Protein AF-A0A0G4MC33-F1 (afdb_monomer)

Organism: Verticillium longisporum (NCBI:txid100787)

Foldseek 3Di:
DFLPPDDDCVGDPVNDQWAWAWDADPPDRWIWIWTAHNVCPVPPVPRIDIHTADPDLVSSLVVLCVVCVVPDPVRNVSRNVSSVVSNVVSVVVVVVVVVCVVVVDDPDPDDPPVVVVVVVVVVVVCCVVPVVVVVVVVVVLVCLLVCVCDDDNPPDDPVVSVVSVVVSVVVVPD

Solvent-accessible surface area (backbone atoms only — not comparable to full-atom values): 10319 Å² total; per-residue (Å²): 128,54,55,81,76,58,93,44,81,89,42,31,56,84,82,31,53,72,39,56,28,61,44,70,44,94,92,47,100,47,43,28,43,36,38,32,46,61,88,33,61,88,40,75,94,63,26,64,46,80,42,80,45,57,92,51,65,69,61,28,52,52,50,50,52,68,72,42,68,88,51,60,66,69,50,52,53,38,30,52,53,41,45,54,50,51,53,52,50,51,54,50,51,55,51,50,55,53,49,45,68,70,68,67,71,71,92,72,74,83,76,53,67,72,55,51,56,48,51,53,55,48,49,56,50,49,54,68,70,60,44,56,68,65,52,49,51,52,50,52,53,50,41,60,72,68,46,77,62,56,99,71,54,92,86,58,58,69,72,60,49,54,52,49,52,60,46,37,64,69,72,69,68,123

Structure (mmCIF, N/CA/C/O backbone):
data_AF-A0A0G4MC33-F1
#
_entry.id   AF-A0A0G4MC33-F1
#
loop_
_atom_site.group_PDB
_atom_site.id
_atom_site.type_symbol
_atom_site.label_atom_id
_atom_site.label_alt_id
_atom_site.label_comp_id
_atom_site.label_asym_id
_atom_site.label_entity_id
_atom_site.label_seq_id
_atom_site.pdbx_PDB_ins_code
_atom_site.Cartn_x
_atom_site.Cartn_y
_atom_site.Cartn_z
_atom_site.occupancy
_atom_site.B_iso_or_equiv
_atom_site.auth_seq_id
_atom_site.auth_comp_id
_atom_site.auth_asym_id
_atom_site.auth_atom_id
_atom_site.pdbx_PDB_model_num
ATOM 1 N N . MET A 1 1 ? 1.075 7.344 -14.038 1.00 76.00 1 MET A N 1
ATOM 2 C CA . MET A 1 1 ? 2.019 6.213 -14.212 1.00 76.00 1 MET A CA 1
ATOM 3 C C . MET A 1 1 ? 3.463 6.717 -14.196 1.00 76.00 1 MET A C 1
ATOM 5 O O . MET A 1 1 ? 4.207 6.496 -15.138 1.00 76.00 1 MET A O 1
ATO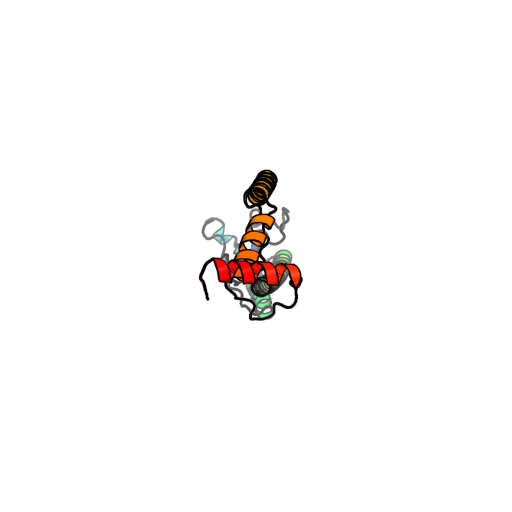M 9 N N . ASN A 1 2 ? 3.856 7.426 -13.137 1.00 89.56 2 ASN A N 1
ATOM 10 C CA . ASN A 1 2 ? 5.220 7.934 -12.989 1.00 89.56 2 ASN A CA 1
ATOM 11 C C . ASN A 1 2 ? 6.002 6.991 -12.059 1.00 89.56 2 ASN A C 1
ATOM 13 O O . ASN A 1 2 ? 5.465 6.563 -11.035 1.00 89.56 2 ASN A O 1
ATOM 17 N N . VAL A 1 3 ? 7.233 6.637 -12.431 1.00 90.62 3 VAL A N 1
ATOM 18 C CA . VAL A 1 3 ? 8.095 5.743 -11.650 1.00 90.62 3 VAL A CA 1
ATOM 19 C C . VAL A 1 3 ? 8.647 6.414 -10.384 1.00 90.62 3 VAL A C 1
ATOM 21 O O . VAL A 1 3 ? 8.687 5.759 -9.342 1.00 90.62 3 VAL A O 1
ATOM 24 N N . THR A 1 4 ? 8.997 7.706 -10.446 1.00 89.31 4 THR A N 1
ATOM 25 C CA . THR A 1 4 ? 9.646 8.459 -9.354 1.00 89.31 4 THR A CA 1
ATOM 26 C C . THR A 1 4 ? 8.678 9.304 -8.529 1.00 89.31 4 THR A C 1
ATOM 28 O O . THR A 1 4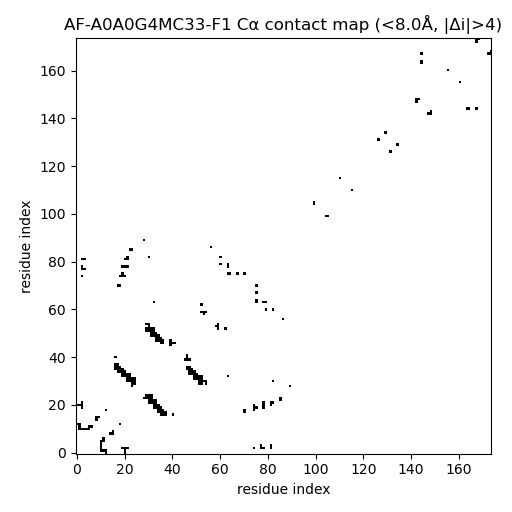 ? 8.905 9.485 -7.340 1.00 89.31 4 THR A O 1
ATOM 31 N N . GLY A 1 5 ? 7.606 9.809 -9.148 1.00 89.88 5 GLY A N 1
ATOM 32 C CA . GLY A 1 5 ? 6.673 10.762 -8.530 1.00 89.88 5 GLY A CA 1
ATOM 33 C C . GLY A 1 5 ? 7.020 12.238 -8.769 1.00 89.88 5 GLY A C 1
ATOM 34 O O . GLY A 1 5 ? 6.194 13.093 -8.479 1.00 89.88 5 GLY A O 1
ATOM 35 N N . PHE A 1 6 ? 8.179 12.540 -9.366 1.00 90.94 6 PHE A N 1
ATOM 36 C CA . PHE A 1 6 ? 8.578 13.906 -9.727 1.00 90.94 6 PHE A CA 1
ATOM 37 C C . PHE A 1 6 ? 8.185 14.259 -11.163 1.00 90.94 6 PHE A C 1
ATOM 39 O O . PHE A 1 6 ? 8.283 13.421 -12.063 1.00 90.94 6 PHE A O 1
ATOM 46 N N . CYS A 1 7 ? 7.794 15.512 -11.405 1.00 91.38 7 CYS A N 1
ATOM 47 C CA . CYS A 1 7 ? 7.577 16.029 -12.754 1.00 91.38 7 CYS A CA 1
ATOM 48 C C . CYS A 1 7 ? 8.885 16.622 -13.296 1.00 91.38 7 CYS A C 1
ATOM 50 O O . CYS A 1 7 ? 9.228 17.763 -13.014 1.00 91.38 7 CYS A O 1
ATOM 52 N N . ASN A 1 8 ? 9.645 15.821 -14.043 1.00 90.50 8 ASN A N 1
ATOM 53 C CA . ASN A 1 8 ? 10.825 16.278 -14.775 1.00 90.50 8 ASN A CA 1
ATOM 54 C C . ASN A 1 8 ? 10.896 15.585 -16.146 1.00 90.50 8 ASN A C 1
ATOM 56 O O . ASN A 1 8 ? 10.182 14.606 -16.393 1.00 90.50 8 ASN A O 1
ATOM 60 N N . ARG A 1 9 ? 11.763 16.078 -17.042 1.00 89.56 9 ARG A N 1
ATOM 61 C CA . ARG A 1 9 ? 11.867 15.578 -18.426 1.00 89.56 9 ARG A CA 1
ATOM 62 C C . ARG A 1 9 ? 12.127 14.071 -18.498 1.00 89.56 9 ARG A C 1
ATOM 64 O O . ARG A 1 9 ? 11.556 13.406 -19.349 1.00 89.56 9 ARG A O 1
ATOM 71 N N . GLN A 1 10 ? 12.929 13.521 -17.587 1.00 88.50 10 GLN A N 1
ATOM 72 C CA . GLN A 1 10 ? 13.279 12.093 -17.558 1.00 88.50 10 GLN A CA 1
ATOM 73 C C . GLN A 1 10 ? 12.177 11.207 -16.948 1.00 88.50 10 GLN A C 1
ATOM 75 O O . GLN A 1 10 ? 12.014 10.051 -17.329 1.00 88.50 10 GLN A O 1
ATOM 80 N N . SER A 1 11 ? 11.412 11.733 -15.990 1.00 90.88 11 SER A N 1
ATOM 81 C CA . SER A 1 11 ? 10.409 10.977 -15.233 1.00 90.88 11 SER A CA 1
ATOM 82 C C . SER A 1 11 ? 9.015 11.067 -15.841 1.00 90.88 11 SER A C 1
ATOM 84 O O . SER A 1 11 ? 8.169 10.243 -15.503 1.00 90.88 11 SER A O 1
ATOM 86 N N . CYS A 1 12 ? 8.736 12.040 -16.712 1.00 91.19 12 CYS A N 1
ATOM 87 C CA . CYS A 1 12 ? 7.401 12.228 -17.269 1.00 91.19 12 CYS A CA 1
ATOM 88 C C . CYS A 1 12 ? 7.048 11.119 -18.288 1.00 91.19 12 CYS A C 1
ATOM 90 O O . CYS A 1 12 ? 7.698 11.019 -19.331 1.00 91.19 12 CYS A O 1
ATOM 92 N N . PRO A 1 13 ? 5.999 10.306 -18.054 1.00 92.31 13 PRO A N 1
ATOM 93 C CA . PRO A 1 13 ? 5.586 9.252 -18.985 1.00 92.31 13 PRO A CA 1
ATOM 94 C C . PRO A 1 13 ? 4.874 9.789 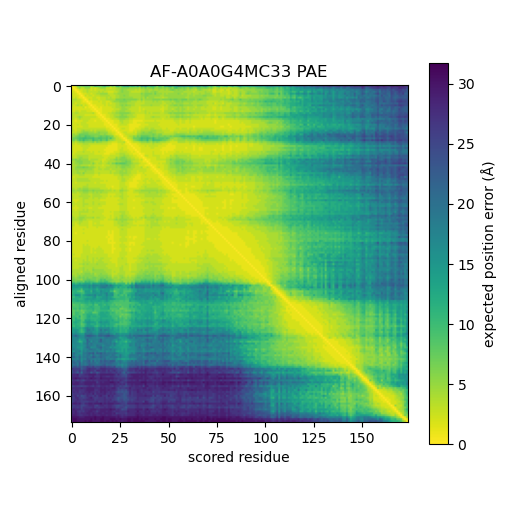-20.236 1.00 92.31 13 PRO A C 1
ATOM 96 O O . PRO A 1 13 ? 4.692 9.045 -21.196 1.00 92.31 13 PRO A O 1
ATOM 99 N N . LEU A 1 14 ? 4.426 11.050 -20.227 1.00 89.81 14 LEU A N 1
ATOM 100 C CA . LEU A 1 14 ? 3.805 11.692 -21.390 1.00 89.81 14 LEU A CA 1
ATOM 101 C C . LEU A 1 14 ? 4.871 12.188 -22.369 1.00 89.81 14 LEU A C 1
ATOM 103 O O . LEU A 1 14 ? 4.769 11.910 -23.557 1.00 89.81 14 LEU A O 1
ATOM 107 N N . ALA A 1 15 ? 5.925 12.824 -21.850 1.00 90.50 15 ALA A N 1
ATOM 108 C CA . ALA A 1 15 ? 7.029 13.345 -22.653 1.00 90.50 15 ALA A CA 1
ATOM 109 C C . ALA A 1 15 ? 7.922 12.242 -23.251 1.00 90.50 15 ALA A C 1
ATOM 111 O O . ALA A 1 15 ? 8.544 12.449 -24.286 1.00 90.50 15 ALA A O 1
ATOM 112 N N . ASN A 1 16 ? 7.995 11.070 -22.610 1.00 91.19 16 ASN A N 1
ATOM 113 C CA . ASN A 1 16 ? 8.838 9.965 -23.064 1.00 91.19 16 ASN A CA 1
ATOM 114 C C . ASN A 1 16 ? 8.010 8.871 -23.743 1.00 91.19 16 ASN A C 1
ATOM 116 O O . ASN A 1 16 ? 7.104 8.291 -23.138 1.00 91.19 16 ASN A O 1
ATOM 120 N N . SER A 1 17 ? 8.346 8.544 -24.991 1.00 90.12 17 SER A N 1
ATOM 121 C CA . SER A 1 17 ? 7.705 7.454 -25.745 1.00 90.12 17 SER A CA 1
ATOM 122 C C . SER A 1 17 ? 8.188 6.068 -25.313 1.00 90.12 17 SER A C 1
ATOM 124 O O . SER A 1 17 ? 7.412 5.121 -25.343 1.00 90.12 17 SER A O 1
ATOM 126 N N . ARG A 1 18 ? 9.440 5.953 -24.852 1.00 92.00 18 ARG A N 1
ATOM 127 C CA . ARG A 1 18 ? 10.001 4.733 -24.249 1.00 92.00 18 ARG A CA 1
ATOM 128 C C . ARG A 1 18 ? 9.997 4.886 -22.738 1.00 92.00 18 ARG A C 1
ATOM 130 O O . ARG A 1 18 ? 10.786 5.650 -22.187 1.00 92.00 18 ARG A O 1
ATOM 137 N N . TYR A 1 19 ? 9.092 4.189 -22.065 1.00 94.75 19 TYR A N 1
ATOM 138 C CA . TYR A 1 19 ? 8.930 4.322 -20.619 1.00 94.75 19 TYR A CA 1
ATOM 139 C C . TYR A 1 19 ? 8.540 2.987 -19.992 1.00 94.75 19 TYR A C 1
ATOM 141 O O . TYR A 1 19 ? 7.995 2.116 -20.667 1.00 94.75 19 TYR A O 1
ATOM 149 N N . ALA A 1 20 ? 8.814 2.819 -18.702 1.00 96.12 20 ALA A N 1
ATOM 150 C CA . ALA A 1 20 ? 8.353 1.664 -17.949 1.00 96.12 20 ALA A CA 1
ATOM 151 C C . ALA A 1 20 ? 8.046 2.040 -16.496 1.00 96.12 20 ALA A C 1
ATOM 153 O O . ALA A 1 20 ? 8.597 2.996 -15.947 1.00 96.12 20 ALA A O 1
ATOM 154 N N . THR A 1 21 ? 7.130 1.309 -15.869 1.00 95.94 21 THR A N 1
ATOM 155 C CA . THR A 1 21 ? 6.812 1.474 -14.450 1.00 95.94 21 THR A CA 1
ATOM 156 C C . THR A 1 21 ? 6.280 0.178 -13.853 1.00 95.94 21 THR A C 1
ATOM 158 O O . THR A 1 21 ? 5.647 -0.618 -14.538 1.00 95.94 21 THR A O 1
ATOM 161 N N . VAL A 1 22 ? 6.494 -0.031 -12.556 1.00 96.38 22 VAL A N 1
ATOM 162 C CA . VAL A 1 22 ? 5.916 -1.163 -11.821 1.00 96.38 22 VAL A CA 1
ATOM 163 C C . VAL A 1 22 ? 4.669 -0.693 -11.079 1.00 96.38 22 VAL A C 1
ATOM 165 O O . VAL A 1 22 ? 4.686 0.336 -10.396 1.00 96.38 22 VAL A O 1
ATOM 168 N N . ARG A 1 23 ? 3.566 -1.430 -11.195 1.00 93.56 23 ARG A N 1
ATOM 169 C CA . ARG A 1 23 ? 2.301 -1.099 -10.531 1.00 93.56 23 ARG A CA 1
ATOM 170 C C . ARG A 1 23 ? 1.687 -2.338 -9.896 1.00 93.56 23 ARG A C 1
ATOM 172 O O . ARG A 1 23 ? 1.675 -3.412 -10.490 1.00 93.56 23 ARG A O 1
ATOM 179 N N . ARG A 1 24 ? 1.122 -2.164 -8.705 1.00 92.44 24 ARG A N 1
ATOM 180 C CA . ARG A 1 24 ? 0.269 -3.172 -8.075 1.00 92.44 24 ARG A CA 1
ATOM 181 C C . ARG A 1 24 ? -1.092 -3.239 -8.772 1.00 92.44 24 ARG A C 1
ATOM 183 O O . ARG A 1 24 ? -1.639 -2.210 -9.174 1.00 92.44 24 ARG A O 1
ATOM 190 N N . HIS A 1 25 ? -1.637 -4.442 -8.913 1.00 91.31 25 HIS A N 1
ATOM 191 C CA . HIS A 1 25 ? -3.014 -4.626 -9.361 1.00 91.31 25 HIS A CA 1
ATOM 192 C C . HIS A 1 25 ? -4.004 -3.978 -8.372 1.00 91.31 25 HIS A C 1
ATOM 194 O O . HIS A 1 25 ? -3.788 -4.087 -7.168 1.00 91.31 25 HIS A O 1
ATOM 200 N N . PRO A 1 26 ? -5.098 -3.343 -8.831 1.00 85.94 26 PRO A N 1
ATOM 201 C CA . PRO A 1 26 ? -6.054 -2.690 -7.931 1.00 85.94 26 PRO A CA 1
ATOM 202 C C . PRO A 1 26 ? -6.678 -3.638 -6.900 1.00 85.94 26 PRO A C 1
ATOM 204 O O . PRO A 1 26 ? -6.818 -3.277 -5.741 1.00 85.94 26 PRO A O 1
ATOM 207 N N . THR A 1 27 ? -7.013 -4.862 -7.315 1.00 84.44 27 THR A N 1
ATOM 208 C CA . THR A 1 27 ? -7.719 -5.838 -6.464 1.00 84.44 27 THR A CA 1
ATOM 209 C C . THR A 1 27 ? -6.856 -7.002 -5.984 1.00 84.44 27 THR A C 1
ATOM 211 O O . THR A 1 27 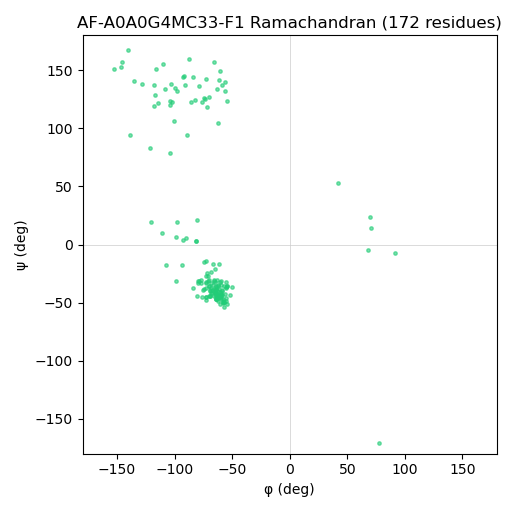? -7.225 -7.690 -5.042 1.00 84.44 27 THR A O 1
ATOM 214 N N . LYS A 1 28 ? -5.709 -7.257 -6.624 1.00 84.50 28 LYS A N 1
ATOM 215 C CA . LYS A 1 28 ? -4.864 -8.431 -6.349 1.00 84.50 28 LYS A CA 1
ATOM 216 C C . LYS A 1 28 ? -3.521 -7.963 -5.803 1.00 84.50 28 LYS A C 1
ATOM 218 O O . LYS A 1 28 ? -3.041 -6.894 -6.169 1.00 84.50 28 LYS A O 1
ATOM 223 N N . ASP A 1 29 ? -2.864 -8.773 -4.981 1.00 83.50 29 ASP A N 1
ATOM 224 C CA . ASP A 1 29 ? -1.533 -8.437 -4.450 1.00 83.50 29 ASP A CA 1
ATOM 225 C C . ASP A 1 29 ? -0.382 -8.722 -5.439 1.00 83.50 29 ASP A C 1
ATOM 227 O O . ASP A 1 29 ? 0.779 -8.886 -5.076 1.00 83.50 29 ASP A O 1
ATOM 231 N N . THR A 1 30 ? -0.710 -8.809 -6.727 1.00 91.38 30 THR A N 1
ATOM 232 C CA . THR A 1 30 ? 0.237 -9.082 -7.808 1.00 91.38 30 THR A CA 1
ATOM 233 C C . THR A 1 30 ? 0.795 -7.785 -8.379 1.00 91.38 30 THR A C 1
ATOM 235 O O . THR A 1 30 ? 0.041 -6.842 -8.653 1.00 91.38 30 THR A O 1
ATOM 238 N N . LEU A 1 31 ? 2.102 -7.765 -8.622 1.00 95.00 31 LEU A N 1
ATOM 239 C CA . LEU A 1 31 ? 2.792 -6.663 -9.279 1.00 95.00 31 LEU A CA 1
ATOM 240 C C . LEU A 1 31 ? 2.863 -6.899 -10.790 1.00 95.00 31 LEU A C 1
ATOM 242 O O . LEU A 1 31 ? 2.993 -8.028 -11.258 1.00 95.00 31 LEU A O 1
ATOM 246 N N . TYR A 1 32 ? 2.775 -5.813 -11.546 1.00 96.19 32 TYR A N 1
ATOM 247 C CA . TYR A 1 32 ? 2.858 -5.812 -12.998 1.00 96.19 32 TYR A CA 1
ATOM 248 C C . TYR A 1 32 ? 3.902 -4.801 -13.456 1.00 96.19 32 TYR A C 1
ATOM 250 O O . TYR A 1 32 ? 3.944 -3.674 -12.952 1.00 96.19 32 TYR A O 1
ATOM 258 N N . LEU A 1 33 ? 4.699 -5.191 -14.444 1.00 96.56 33 LEU A N 1
ATOM 259 C CA . LEU A 1 33 ? 5.535 -4.291 -15.219 1.00 96.56 33 LEU A CA 1
ATOM 260 C C . LEU A 1 33 ? 4.696 -3.723 -16.366 1.00 96.56 33 LEU A C 1
ATOM 262 O O . LEU A 1 33 ? 4.118 -4.462 -17.161 1.00 96.56 33 LEU A O 1
ATOM 266 N N . TYR A 1 34 ? 4.607 -2.402 -16.410 1.00 95.62 34 TYR A N 1
ATOM 267 C CA . TYR A 1 34 ? 3.961 -1.644 -17.469 1.00 95.62 34 TYR A CA 1
ATOM 268 C C . TYR A 1 34 ? 5.042 -1.080 -18.377 1.00 95.62 34 TYR A C 1
ATOM 270 O O . TYR A 1 34 ? 5.899 -0.334 -17.902 1.00 95.62 34 TYR A O 1
ATOM 278 N N . MET A 1 35 ? 4.987 -1.406 -19.663 1.00 94.88 35 MET A N 1
ATOM 279 C CA . MET A 1 35 ? 5.942 -0.939 -20.667 1.00 94.88 35 MET A CA 1
ATOM 280 C C . MET A 1 35 ? 5.225 -0.099 -21.715 1.00 94.88 35 MET A C 1
ATOM 282 O O . MET A 1 35 ? 4.130 -0.439 -22.157 1.00 94.88 35 MET A O 1
ATOM 286 N N . LYS A 1 36 ? 5.847 1.014 -22.088 1.00 93.56 36 LYS A N 1
ATOM 287 C CA . LYS A 1 36 ? 5.405 1.913 -23.148 1.00 93.56 36 LYS A CA 1
ATOM 288 C C . LYS A 1 36 ? 6.442 1.869 -24.264 1.00 93.56 36 LYS A C 1
ATOM 290 O O . LYS A 1 36 ? 7.619 2.154 -24.018 1.00 93.56 36 LYS A O 1
ATOM 295 N N . THR A 1 37 ? 5.993 1.504 -25.459 1.00 92.69 37 THR A N 1
ATOM 296 C CA . THR A 1 37 ? 6.792 1.463 -26.688 1.00 92.69 37 THR A CA 1
ATOM 297 C C . THR A 1 37 ? 6.357 2.571 -27.641 1.00 92.69 37 THR A C 1
ATOM 299 O O . THR A 1 37 ? 5.231 3.069 -27.573 1.00 92.69 37 THR A O 1
ATOM 302 N N . ILE A 1 38 ? 7.265 2.982 -28.529 1.00 91.88 38 ILE A N 1
ATOM 303 C CA . ILE A 1 38 ? 6.991 4.064 -29.483 1.00 91.88 38 ILE A CA 1
ATOM 304 C C . ILE A 1 38 ? 5.993 3.641 -30.565 1.00 91.88 38 ILE A C 1
ATOM 306 O O . ILE A 1 38 ? 5.166 4.439 -30.988 1.00 91.88 38 ILE A O 1
ATOM 310 N N . GLU A 1 39 ? 6.005 2.361 -30.927 1.00 90.38 39 GLU A N 1
ATOM 311 C CA . GLU A 1 39 ? 5.133 1.771 -31.944 1.00 90.38 39 GLU A CA 1
ATOM 312 C C . GLU A 1 39 ? 3.650 1.918 -31.591 1.00 90.38 39 GLU A C 1
ATOM 314 O O . GLU A 1 39 ? 2.824 2.167 -32.462 1.00 90.38 39 GLU A O 1
ATOM 319 N N . ARG A 1 40 ? 3.302 1.850 -30.300 1.00 90.38 40 ARG A N 1
ATOM 320 C CA . ARG A 1 40 ? 1.915 1.945 -29.813 1.00 90.38 40 ARG A CA 1
ATOM 321 C C . ARG A 1 40 ? 1.468 3.371 -29.488 1.00 90.38 40 ARG A C 1
ATOM 323 O O . ARG A 1 40 ? 0.373 3.562 -28.963 1.00 90.38 40 ARG A O 1
ATOM 330 N N . ALA A 1 41 ? 2.288 4.385 -29.774 1.00 89.94 41 ALA A N 1
ATOM 331 C CA . ALA A 1 41 ? 1.982 5.776 -29.428 1.00 89.94 41 ALA A CA 1
ATOM 332 C C . ALA A 1 41 ? 0.697 6.297 -30.097 1.00 89.94 41 ALA A C 1
ATOM 334 O O . ALA A 1 41 ? -0.030 7.084 -29.496 1.00 89.94 41 ALA A O 1
ATOM 335 N N . HIS A 1 42 ? 0.397 5.810 -31.303 1.00 90.12 42 HIS A N 1
ATOM 336 C CA . HIS A 1 42 ? -0.792 6.172 -32.077 1.00 90.12 42 HIS A CA 1
ATOM 337 C C . HIS A 1 42 ? -2.098 5.566 -31.526 1.00 90.12 42 HIS A C 1
ATOM 339 O O . HIS A 1 42 ? -3.181 6.006 -31.899 1.00 90.12 42 HIS A O 1
ATOM 345 N N . THR A 1 43 ? -2.027 4.572 -30.631 1.00 93.50 43 THR A N 1
ATOM 346 C CA . THR A 1 43 ? -3.193 3.896 -30.037 1.00 93.50 43 THR A CA 1
ATOM 347 C C . THR A 1 43 ? -3.187 4.018 -28.507 1.00 93.50 43 THR A C 1
ATOM 349 O O . THR A 1 43 ? -2.795 3.083 -27.801 1.00 93.50 43 THR A O 1
ATOM 352 N N . PRO A 1 44 ? -3.679 5.143 -27.942 1.00 89.44 44 PRO A N 1
ATOM 353 C CA . PRO A 1 44 ? -3.639 5.407 -26.499 1.00 89.44 44 PRO A CA 1
ATOM 354 C C . PRO A 1 44 ? -4.285 4.319 -25.630 1.00 89.44 44 PRO A C 1
ATOM 356 O O . PRO A 1 44 ? -3.818 4.049 -24.523 1.00 89.44 44 PRO A O 1
ATOM 359 N N . SER A 1 45 ? -5.323 3.649 -26.138 1.00 92.62 45 SER A N 1
ATOM 360 C CA . SER A 1 45 ? -6.010 2.548 -25.449 1.00 92.62 45 SER A CA 1
ATOM 361 C C . SER A 1 45 ? -5.125 1.310 -25.250 1.00 92.62 45 SER A C 1
ATOM 363 O O . SER A 1 45 ? -5.264 0.608 -24.248 1.00 92.62 45 SER A O 1
ATOM 365 N N . ARG A 1 46 ? -4.186 1.054 -26.171 1.00 91.31 46 ARG A N 1
ATOM 366 C CA . ARG A 1 46 ? -3.263 -0.099 -26.162 1.00 91.31 46 ARG A CA 1
ATOM 367 C C . ARG A 1 46 ? -1.811 0.299 -25.894 1.00 91.31 46 ARG A C 1
ATOM 369 O O . ARG A 1 46 ? -0.923 -0.547 -25.988 1.00 91.31 46 ARG A O 1
ATOM 376 N N . LEU A 1 47 ? -1.590 1.554 -25.503 1.00 91.19 47 LEU A N 1
ATOM 377 C CA . LEU A 1 47 ? -0.279 2.169 -25.296 1.00 91.19 47 LEU A CA 1
ATOM 378 C C . LEU A 1 47 ? 0.621 1.393 -24.327 1.00 91.19 47 LEU A C 1
ATOM 380 O O . LEU A 1 47 ? 1.837 1.363 -24.495 1.00 91.19 47 LEU A O 1
ATOM 384 N N . TRP A 1 48 ? 0.021 0.791 -23.298 1.00 93.19 48 TRP A N 1
ATOM 385 C CA . TRP A 1 48 ? 0.745 0.097 -22.240 1.00 93.19 48 TRP A CA 1
ATOM 386 C C . TRP A 1 48 ? 0.656 -1.415 -22.390 1.00 93.19 48 TRP A C 1
ATOM 388 O O . TRP A 1 48 ? -0.423 -2.004 -22.282 1.00 93.19 48 TRP A O 1
ATOM 398 N N . GLU A 1 49 ? 1.811 -2.050 -22.530 1.00 93.25 49 GLU A N 1
ATOM 399 C CA . GLU A 1 49 ? 1.961 -3.490 -22.364 1.00 93.25 49 GLU A CA 1
ATOM 400 C C . GLU A 1 49 ? 2.013 -3.826 -20.877 1.00 93.25 49 GLU A C 1
ATOM 402 O O . GLU A 1 49 ? 2.670 -3.132 -20.100 1.00 93.25 49 GLU A O 1
ATOM 407 N N . LYS A 1 50 ? 1.306 -4.880 -20.467 1.00 93.75 50 LYS A N 1
ATOM 408 C CA . LYS A 1 50 ? 1.222 -5.306 -19.067 1.00 93.75 50 LYS A CA 1
ATOM 409 C C . LYS A 1 50 ? 1.803 -6.704 -18.939 1.00 93.75 50 LYS A C 1
ATOM 411 O O . LYS A 1 50 ? 1.265 -7.643 -19.515 1.00 93.75 50 LYS A O 1
ATOM 416 N N . ILE A 1 51 ? 2.855 -6.846 -18.142 1.00 95.50 51 ILE A N 1
ATOM 417 C CA . ILE A 1 51 ? 3.508 -8.127 -17.864 1.00 95.50 51 ILE A CA 1
ATOM 418 C C . ILE A 1 51 ? 3.362 -8.419 -16.377 1.00 95.50 51 ILE A C 1
ATOM 420 O O . ILE A 1 51 ? 3.661 -7.571 -15.536 1.00 95.50 51 ILE A O 1
ATOM 424 N N . LYS A 1 52 ? 2.876 -9.612 -16.036 1.00 95.69 52 LYS A N 1
ATOM 425 C CA . LYS A 1 52 ? 2.769 -10.052 -14.643 1.00 95.69 52 LYS A CA 1
ATOM 426 C C . LYS A 1 52 ? 4.163 -10.383 -14.116 1.00 95.69 52 LYS A C 1
ATOM 428 O O . LYS A 1 52 ? 4.849 -11.212 -14.702 1.00 95.69 52 LYS A O 1
ATOM 433 N N . LEU A 1 53 ? 4.555 -9.769 -13.003 1.00 96.12 53 LEU A N 1
ATOM 434 C CA . LEU A 1 53 ? 5.802 -10.114 -12.328 1.00 96.12 53 LEU A CA 1
ATOM 435 C C . LEU A 1 53 ? 5.587 -11.328 -11.408 1.00 96.12 53 LEU A C 1
ATOM 437 O O . LEU A 1 53 ? 4.509 -11.468 -10.814 1.00 96.12 53 LEU A O 1
ATOM 441 N N . PRO A 1 54 ? 6.588 -12.217 -11.280 1.00 94.81 54 PRO A N 1
ATOM 442 C CA . PRO A 1 54 ? 6.520 -13.335 -10.350 1.00 94.81 54 PRO A CA 1
ATOM 443 C C . PRO A 1 54 ? 6.490 -12.839 -8.897 1.00 94.81 54 PRO A C 1
ATOM 445 O O . PRO A 1 54 ? 6.942 -11.741 -8.582 1.00 94.81 54 PRO A O 1
ATOM 448 N N . SER A 1 55 ? 5.969 -13.670 -7.989 1.00 90.25 55 SER A N 1
ATOM 449 C CA . SER A 1 55 ? 5.917 -13.328 -6.559 1.00 90.25 55 SER A CA 1
ATOM 450 C C . SER A 1 55 ? 7.293 -13.355 -5.886 1.00 90.25 55 SER A C 1
ATOM 452 O O . SER A 1 55 ? 7.472 -12.717 -4.851 1.00 90.25 55 SER A O 1
ATOM 454 N N . ASN A 1 56 ? 8.247 -14.117 -6.431 1.00 95.00 56 ASN A N 1
ATOM 455 C CA . ASN A 1 56 ? 9.613 -14.156 -5.921 1.00 95.00 56 ASN A CA 1
ATOM 456 C C . ASN A 1 56 ? 10.354 -12.889 -6.371 1.00 95.00 56 ASN A C 1
ATOM 458 O O . ASN A 1 56 ? 10.460 -12.624 -7.568 1.00 95.00 56 ASN A O 1
ATOM 462 N N . TYR A 1 57 ? 10.876 -12.137 -5.402 1.00 94.25 57 TYR A N 1
ATOM 463 C CA . TYR A 1 57 ? 11.543 -10.860 -5.627 1.00 94.25 57 TYR A CA 1
ATOM 464 C C . TYR A 1 57 ? 12.770 -10.963 -6.547 1.00 94.25 57 TYR A C 1
ATOM 466 O O . TYR A 1 57 ? 12.900 -10.152 -7.460 1.00 94.25 57 TYR A O 1
ATOM 474 N N . ALA A 1 58 ? 13.626 -11.974 -6.364 1.00 96.88 58 ALA A N 1
ATOM 475 C CA . ALA A 1 58 ? 14.821 -12.156 -7.192 1.00 96.88 58 ALA A CA 1
ATOM 476 C C . ALA A 1 58 ? 14.441 -12.436 -8.654 1.00 96.88 58 ALA A C 1
ATOM 478 O O . ALA A 1 58 ? 14.895 -11.747 -9.564 1.00 96.88 58 ALA A O 1
ATOM 479 N N . LYS A 1 59 ? 13.484 -13.349 -8.865 1.00 97.06 59 LYS A N 1
ATOM 480 C CA . LYS A 1 59 ? 12.951 -13.643 -10.205 1.00 97.06 59 LYS A CA 1
ATOM 481 C C . LYS A 1 59 ? 12.275 -12.424 -10.838 1.00 97.06 59 LYS A C 1
ATOM 483 O O . LYS A 1 59 ? 12.337 -12.244 -12.048 1.00 97.06 59 LYS A O 1
ATOM 488 N N . ALA A 1 60 ? 11.619 -11.580 -10.039 1.00 96.81 60 ALA A N 1
ATOM 489 C CA . ALA A 1 60 ? 10.987 -10.361 -10.537 1.00 96.81 60 ALA A CA 1
ATOM 490 C C . ALA A 1 60 ? 12.018 -9.308 -10.966 1.00 96.81 60 ALA A C 1
ATOM 492 O O . ALA A 1 60 ? 11.784 -8.615 -11.953 1.00 96.81 60 ALA A O 1
ATOM 493 N N . LEU A 1 61 ? 13.151 -9.201 -10.264 1.00 97.00 61 LEU A N 1
ATOM 494 C CA . LEU A 1 61 ? 14.267 -8.351 -10.685 1.00 97.00 61 LEU A CA 1
ATOM 495 C C . LEU A 1 61 ? 14.870 -8.833 -12.007 1.00 97.00 61 LEU A C 1
ATOM 497 O O . LEU A 1 61 ? 15.030 -8.024 -12.918 1.00 97.00 61 LEU A O 1
ATOM 501 N N . GLU A 1 62 ? 15.124 -10.136 -12.133 1.00 97.25 62 GLU A N 1
ATOM 502 C CA . GLU A 1 62 ? 15.629 -10.729 -13.375 1.00 97.25 62 GLU A CA 1
ATOM 503 C C . GLU A 1 62 ? 14.673 -10.508 -14.553 1.00 97.25 62 GLU A C 1
ATOM 505 O O . GLU A 1 62 ? 15.113 -10.180 -15.651 1.00 97.25 62 GLU A O 1
ATOM 510 N N . GLU A 1 63 ? 13.361 -10.657 -14.345 1.00 96.62 63 GLU A N 1
ATOM 511 C CA . GLU A 1 63 ? 12.365 -10.418 -15.397 1.00 96.62 63 GLU A CA 1
ATOM 512 C C . GLU A 1 63 ? 12.358 -8.945 -15.836 1.00 96.62 63 GLU A C 1
ATOM 514 O O . GLU A 1 63 ? 12.248 -8.656 -17.027 1.00 96.62 63 GLU A O 1
ATOM 519 N N . ILE A 1 64 ? 12.523 -8.000 -14.900 1.00 96.31 64 ILE A N 1
ATOM 520 C CA . ILE A 1 64 ? 12.655 -6.573 -15.230 1.00 96.31 64 ILE A CA 1
ATOM 521 C C . ILE A 1 64 ? 13.905 -6.335 -16.081 1.00 96.31 64 ILE A C 1
ATOM 523 O O . ILE A 1 64 ? 13.813 -5.627 -17.081 1.00 96.31 64 ILE A O 1
ATOM 527 N N . ASP A 1 65 ? 15.041 -6.934 -15.724 1.00 96.44 65 ASP A N 1
ATOM 528 C CA . ASP A 1 65 ? 16.287 -6.790 -16.485 1.00 96.44 65 ASP A CA 1
ATOM 529 C C . ASP A 1 65 ? 16.184 -7.378 -17.892 1.00 96.44 65 ASP A C 1
ATOM 531 O O . ASP A 1 65 ? 16.553 -6.722 -18.865 1.00 96.44 65 ASP A O 1
ATOM 535 N N . LYS A 1 66 ? 15.602 -8.574 -18.019 1.00 96.88 66 LYS A N 1
ATOM 536 C CA . LYS A 1 66 ? 15.397 -9.240 -19.313 1.00 96.88 66 LYS A CA 1
ATOM 537 C C . LYS A 1 66 ? 14.501 -8.419 -20.239 1.00 96.88 66 LYS A C 1
ATOM 539 O O . LYS A 1 66 ? 14.806 -8.255 -21.416 1.00 96.88 66 LYS A O 1
ATOM 544 N N . ARG A 1 67 ? 13.390 -7.888 -19.720 1.00 95.38 67 ARG A N 1
ATOM 545 C CA . ARG A 1 67 ? 12.398 -7.150 -20.524 1.00 95.38 67 ARG A CA 1
ATOM 546 C C . ARG A 1 67 ? 12.836 -5.733 -20.864 1.00 95.38 67 ARG A C 1
ATOM 548 O O . ARG A 1 67 ? 12.474 -5.226 -21.921 1.00 95.38 67 ARG A O 1
ATOM 555 N N . LEU A 1 68 ? 13.578 -5.084 -19.969 1.00 95.38 68 LEU A N 1
ATOM 556 C CA . LEU A 1 68 ? 13.997 -3.694 -20.125 1.00 95.38 68 LEU A CA 1
ATOM 557 C C . LEU A 1 68 ? 15.425 -3.547 -20.666 1.00 95.38 68 LEU A C 1
ATOM 559 O O . LEU A 1 68 ? 15.985 -2.463 -20.552 1.00 95.38 68 LEU A O 1
ATOM 563 N N . ILE A 1 69 ? 15.995 -4.576 -21.301 1.00 95.00 69 ILE A N 1
ATOM 564 C CA . ILE A 1 69 ? 17.387 -4.565 -21.785 1.00 95.00 69 ILE A CA 1
ATOM 565 C C . ILE A 1 69 ? 17.710 -3.371 -22.697 1.00 95.00 69 ILE A C 1
ATOM 567 O O . ILE A 1 69 ? 18.787 -2.792 -22.615 1.00 95.00 69 ILE A O 1
ATOM 571 N N . TYR A 1 70 ? 16.748 -2.948 -23.521 1.00 92.75 70 TYR A N 1
ATOM 572 C CA . TYR A 1 70 ? 16.911 -1.809 -24.423 1.00 92.75 70 TYR A CA 1
ATOM 573 C C . TYR A 1 70 ? 16.427 -0.479 -23.823 1.00 92.75 70 TYR A C 1
ATOM 575 O O . TYR A 1 70 ? 16.396 0.526 -24.523 1.00 92.75 70 TYR A O 1
ATOM 583 N N . TRP A 1 71 ? 15.982 -0.413 -22.567 1.00 94.12 71 TRP A N 1
ATOM 584 C CA . TRP A 1 71 ? 15.499 0.838 -21.970 1.00 94.12 71 TRP A CA 1
ATOM 585 C C . TRP A 1 71 ? 16.645 1.642 -21.343 1.00 94.12 71 TRP A C 1
ATOM 587 O O . TRP A 1 71 ? 17.686 1.089 -21.004 1.00 94.12 71 TRP A O 1
ATOM 597 N N . PRO A 1 72 ? 16.468 2.960 -21.135 1.00 93.88 72 PRO A N 1
ATOM 598 C CA . PRO A 1 72 ? 17.466 3.758 -20.435 1.00 93.88 72 PRO A CA 1
ATOM 599 C C . PRO A 1 72 ? 17.724 3.235 -19.014 1.00 93.88 72 PRO A C 1
ATOM 601 O O . PRO A 1 72 ? 16.773 2.992 -18.263 1.00 93.88 72 PRO A O 1
ATOM 604 N N . ASN A 1 73 ? 18.996 3.182 -18.605 1.00 94.56 73 ASN A N 1
ATOM 605 C CA . ASN A 1 73 ? 19.430 2.727 -17.274 1.00 94.56 73 ASN A CA 1
ATOM 606 C C . ASN A 1 73 ? 18.675 3.405 -16.122 1.00 94.56 73 ASN A C 1
ATOM 608 O O . ASN A 1 73 ? 18.329 2.762 -15.132 1.00 94.56 73 ASN A O 1
ATOM 612 N N . PHE A 1 74 ? 18.354 4.695 -16.271 1.00 93.88 74 PHE A N 1
ATOM 613 C CA . PHE A 1 74 ? 17.544 5.437 -15.304 1.00 93.88 74 PHE A CA 1
ATOM 614 C C . PHE A 1 74 ? 16.191 4.760 -15.040 1.00 93.88 74 PHE A C 1
ATOM 616 O O . PHE A 1 74 ? 15.813 4.553 -13.887 1.00 93.88 74 PHE A O 1
ATOM 623 N N . ILE A 1 75 ? 15.469 4.377 -16.097 1.00 94.69 75 ILE A N 1
ATOM 624 C CA . ILE A 1 75 ? 14.154 3.741 -15.981 1.00 94.69 75 ILE A CA 1
ATOM 625 C C . ILE A 1 75 ? 14.284 2.342 -15.384 1.00 94.69 75 ILE A C 1
ATOM 627 O O . ILE A 1 75 ? 13.495 2.004 -14.502 1.00 94.69 75 ILE A O 1
ATOM 631 N N . ILE A 1 76 ? 15.288 1.565 -15.801 1.00 95.81 76 ILE A N 1
ATOM 632 C CA . ILE A 1 76 ? 15.559 0.227 -15.251 1.00 95.81 76 ILE A CA 1
ATOM 633 C C . ILE A 1 76 ? 15.778 0.327 -13.739 1.00 95.81 76 ILE A C 1
ATOM 635 O O . ILE A 1 76 ? 15.059 -0.295 -12.953 1.00 95.81 76 ILE A O 1
ATOM 639 N N . HIS A 1 77 ? 16.707 1.186 -13.315 1.00 96.12 77 HIS A N 1
ATOM 640 C CA . HIS A 1 77 ? 17.042 1.369 -11.908 1.00 96.12 77 HIS A CA 1
ATOM 641 C C . HIS A 1 77 ? 15.839 1.855 -11.090 1.00 96.12 77 HIS A C 1
ATOM 643 O O . HIS A 1 77 ? 15.544 1.310 -10.025 1.00 96.12 77 HIS A O 1
ATOM 649 N N . LYS A 1 78 ? 15.071 2.828 -11.600 1.00 96.12 78 LYS A N 1
ATOM 650 C CA . LYS A 1 78 ? 13.859 3.301 -10.917 1.00 96.12 78 LYS A CA 1
ATOM 651 C C . LYS A 1 78 ? 12.753 2.249 -10.865 1.00 96.12 78 LYS A C 1
ATOM 653 O O . LYS A 1 78 ? 12.051 2.180 -9.856 1.00 96.12 78 LYS A O 1
ATOM 658 N N . CYS A 1 79 ? 12.606 1.403 -11.883 1.00 96.44 79 CYS A N 1
ATOM 659 C CA . CYS A 1 79 ? 11.663 0.285 -11.851 1.00 96.44 79 CYS A CA 1
ATOM 660 C C . CYS A 1 79 ? 12.050 -0.746 -10.788 1.00 96.44 79 CYS A C 1
ATOM 662 O O . CYS A 1 79 ? 11.174 -1.170 -10.034 1.00 96.44 79 CYS A O 1
ATOM 664 N N . LYS A 1 80 ? 13.343 -1.073 -10.656 1.00 96.75 80 LYS A N 1
ATOM 665 C CA . LYS A 1 80 ? 13.854 -1.930 -9.572 1.00 96.75 80 LYS A CA 1
ATOM 666 C C . LYS A 1 80 ? 13.577 -1.326 -8.196 1.00 96.75 80 LYS A C 1
ATOM 668 O O . LYS A 1 80 ? 12.947 -1.973 -7.367 1.00 96.75 80 LYS A O 1
ATOM 673 N N . GLN A 1 81 ? 13.933 -0.056 -7.981 1.00 96.75 81 GLN A N 1
ATOM 674 C CA . GLN A 1 81 ? 13.652 0.649 -6.721 1.00 96.75 81 GLN A CA 1
ATOM 675 C C . GLN A 1 81 ? 12.152 0.647 -6.382 1.00 96.75 81 GLN A C 1
ATOM 677 O O . GLN A 1 81 ? 11.749 0.414 -5.240 1.00 96.75 81 GLN A O 1
ATOM 682 N N . ARG A 1 82 ? 11.302 0.875 -7.387 1.00 95.94 82 ARG A N 1
ATOM 683 C CA . ARG A 1 82 ? 9.847 0.861 -7.227 1.00 95.94 82 ARG A CA 1
ATOM 684 C C . ARG A 1 82 ? 9.308 -0.535 -6.916 1.00 95.94 82 ARG A C 1
ATOM 686 O O . ARG A 1 82 ? 8.412 -0.642 -6.081 1.00 95.94 82 ARG A O 1
ATOM 693 N N . LEU A 1 83 ? 9.850 -1.586 -7.538 1.00 96.06 83 LEU A N 1
ATOM 694 C CA . LEU A 1 83 ? 9.533 -2.979 -7.214 1.00 96.06 83 LEU A CA 1
ATOM 695 C C . LEU A 1 83 ? 9.829 -3.263 -5.737 1.00 96.06 83 LEU A C 1
ATOM 697 O O . LEU A 1 83 ? 8.951 -3.758 -5.028 1.00 96.06 83 LEU A O 1
ATOM 701 N N . THR A 1 84 ? 11.018 -2.893 -5.253 1.00 96.19 84 THR A N 1
ATOM 702 C CA . THR A 1 84 ? 11.403 -3.053 -3.843 1.00 96.19 84 THR A CA 1
ATOM 703 C C . THR A 1 84 ? 10.431 -2.321 -2.922 1.00 96.19 84 THR A C 1
ATOM 705 O O . THR A 1 84 ? 9.893 -2.918 -1.990 1.00 96.19 84 THR A O 1
ATOM 708 N N . ARG A 1 85 ? 10.131 -1.048 -3.214 1.00 95.75 85 ARG A N 1
ATOM 709 C CA . ARG A 1 85 ? 9.223 -0.241 -2.390 1.00 95.75 85 ARG A CA 1
ATOM 710 C C . ARG A 1 85 ? 7.812 -0.822 -2.343 1.00 95.75 85 ARG A C 1
ATOM 712 O O . ARG A 1 85 ? 7.229 -0.895 -1.266 1.00 95.75 85 ARG A O 1
ATOM 719 N N . LEU A 1 86 ? 7.262 -1.248 -3.480 1.00 94.56 86 LEU A N 1
ATOM 720 C CA . LEU A 1 86 ? 5.932 -1.863 -3.530 1.00 94.56 86 LEU A CA 1
ATOM 721 C C . LEU A 1 86 ? 5.897 -3.205 -2.794 1.00 94.56 86 LEU A C 1
ATOM 723 O O . LEU A 1 86 ? 4.935 -3.479 -2.085 1.00 94.56 86 LEU A O 1
ATOM 727 N N . THR A 1 87 ? 6.961 -4.000 -2.896 1.00 93.94 87 THR A N 1
ATOM 728 C CA . THR A 1 87 ? 7.088 -5.265 -2.159 1.00 93.94 87 THR A CA 1
ATOM 729 C C . THR A 1 87 ? 7.105 -5.023 -0.648 1.00 93.94 87 THR A C 1
ATOM 731 O O . THR A 1 87 ? 6.358 -5.662 0.089 1.00 93.94 87 THR A O 1
ATOM 734 N N . GLN A 1 88 ? 7.879 -4.041 -0.178 1.00 95.00 88 GLN A N 1
ATOM 735 C CA . GLN A 1 88 ? 7.897 -3.636 1.234 1.00 95.00 88 GLN A CA 1
ATOM 736 C C . GLN A 1 88 ? 6.528 -3.132 1.710 1.00 95.00 88 GLN A C 1
ATOM 738 O O . GLN A 1 88 ? 6.071 -3.498 2.791 1.00 95.00 88 GLN A O 1
ATOM 743 N N . VAL A 1 89 ? 5.858 -2.311 0.899 1.00 94.06 89 VAL A N 1
ATOM 744 C CA . VAL A 1 89 ? 4.516 -1.790 1.191 1.00 94.06 89 VAL A CA 1
ATOM 745 C C . VAL A 1 89 ? 3.496 -2.930 1.284 1.00 94.06 89 VAL A C 1
ATOM 747 O O . VAL A 1 89 ? 2.692 -2.944 2.213 1.00 94.06 89 VAL A O 1
ATOM 750 N N . ASN A 1 90 ? 3.580 -3.935 0.409 1.00 91.38 90 ASN A N 1
ATOM 751 C CA . ASN A 1 90 ? 2.753 -5.142 0.478 1.00 91.38 90 ASN A CA 1
ATOM 752 C C . ASN A 1 90 ? 2.977 -5.937 1.768 1.00 91.38 90 ASN A C 1
ATOM 754 O O . ASN A 1 90 ? 2.008 -6.304 2.432 1.00 91.38 90 ASN A O 1
ATOM 758 N N . ILE A 1 91 ? 4.235 -6.145 2.168 1.00 92.81 91 ILE A N 1
ATOM 759 C CA . ILE A 1 91 ? 4.566 -6.802 3.442 1.00 92.81 91 ILE A CA 1
ATOM 760 C C . ILE A 1 91 ? 3.984 -6.011 4.620 1.00 92.81 91 ILE A C 1
ATOM 762 O O . ILE A 1 91 ? 3.367 -6.597 5.507 1.00 92.81 91 ILE A O 1
ATOM 766 N N . ARG A 1 92 ? 4.128 -4.680 4.620 1.00 94.81 92 ARG A N 1
ATOM 767 C CA . ARG A 1 92 ? 3.596 -3.817 5.683 1.00 94.81 92 ARG A CA 1
ATOM 768 C C . ARG A 1 92 ? 2.071 -3.865 5.763 1.00 94.81 92 ARG A C 1
ATOM 770 O O . ARG A 1 92 ? 1.548 -3.983 6.862 1.00 94.81 92 ARG A O 1
ATOM 777 N N . MET A 1 93 ? 1.365 -3.825 4.633 1.00 91.12 93 MET A N 1
ATOM 778 C CA . MET A 1 93 ? -0.099 -3.949 4.617 1.00 91.12 93 MET A CA 1
ATOM 779 C C . MET A 1 93 ? -0.573 -5.280 5.197 1.00 91.12 93 MET A C 1
ATOM 781 O O . MET A 1 93 ? -1.531 -5.292 5.956 1.00 91.12 93 MET A O 1
ATOM 785 N N . ARG A 1 94 ? 0.109 -6.390 4.887 1.00 90.75 94 ARG A N 1
ATOM 786 C CA . ARG A 1 94 ? -0.231 -7.699 5.467 1.00 90.75 94 ARG A CA 1
ATOM 787 C C . ARG A 1 94 ? -0.030 -7.723 6.984 1.00 90.75 94 ARG A C 1
ATOM 789 O O . ARG A 1 94 ? -0.857 -8.291 7.683 1.00 90.75 94 ARG A O 1
ATOM 796 N N . LYS A 1 95 ? 1.037 -7.090 7.487 1.00 93.06 95 LYS A N 1
ATOM 797 C CA . LYS A 1 95 ? 1.282 -6.960 8.933 1.00 93.06 95 LYS A CA 1
ATOM 798 C C . LYS A 1 95 ? 0.200 -6.129 9.624 1.00 93.06 95 LYS A C 1
ATOM 800 O O . LYS A 1 95 ? -0.335 -6.588 10.620 1.00 93.06 95 LYS A O 1
ATOM 805 N N . ILE A 1 96 ? -0.153 -4.970 9.061 1.00 91.00 96 ILE A N 1
ATOM 806 C CA . ILE A 1 96 ? -1.220 -4.109 9.597 1.00 91.00 96 ILE A CA 1
ATOM 807 C C . ILE A 1 96 ? -2.557 -4.854 9.599 1.00 91.00 96 ILE A C 1
ATOM 809 O O . ILE A 1 96 ? -3.228 -4.873 10.617 1.00 91.00 96 ILE A O 1
ATOM 813 N N . ALA A 1 97 ? -2.910 -5.546 8.512 1.00 90.00 97 ALA A N 1
ATOM 814 C CA . ALA A 1 97 ? -4.152 -6.317 8.452 1.00 90.00 97 ALA A CA 1
ATOM 815 C C . ALA A 1 97 ? -4.205 -7.447 9.500 1.00 90.00 97 ALA A C 1
ATOM 817 O O . ALA A 1 97 ? -5.256 -7.703 10.080 1.00 90.00 97 ALA A O 1
ATOM 818 N N . ALA A 1 98 ? -3.078 -8.119 9.762 1.00 90.25 98 ALA A N 1
ATOM 819 C CA . ALA A 1 98 ? -2.990 -9.128 10.817 1.00 90.25 98 ALA A CA 1
ATOM 820 C C . ALA A 1 98 ? -3.097 -8.511 12.224 1.00 90.25 98 ALA A C 1
ATOM 822 O O . ALA A 1 98 ? -3.711 -9.095 13.112 1.00 90.25 98 ALA A O 1
ATOM 823 N N . GLU A 1 99 ? -2.517 -7.329 12.424 1.00 88.50 99 GLU A N 1
ATOM 824 C CA . GLU A 1 99 ? -2.582 -6.587 13.683 1.00 88.50 99 GLU A CA 1
ATOM 825 C C . GLU A 1 99 ? -3.990 -6.045 13.964 1.00 88.50 99 GLU A C 1
ATOM 827 O O . GLU A 1 99 ? -4.494 -6.233 15.068 1.00 88.50 99 GLU A O 1
ATOM 832 N N . GLU A 1 100 ? -4.662 -5.476 12.962 1.00 86.94 100 GLU A N 1
ATOM 833 C CA . GLU A 1 100 ? -6.063 -5.039 13.035 1.00 86.94 100 GLU A CA 1
ATOM 834 C C . GLU A 1 100 ? -7.001 -6.209 13.357 1.00 86.94 100 GLU A C 1
ATOM 836 O O . GLU A 1 100 ? -7.874 -6.083 14.214 1.00 86.94 100 GLU A O 1
ATOM 841 N N . ALA A 1 101 ? -6.796 -7.372 12.726 1.00 86.75 101 ALA A N 1
ATOM 842 C CA . ALA A 1 101 ? -7.569 -8.577 13.022 1.00 86.75 101 ALA A CA 1
ATOM 843 C C . ALA A 1 101 ? -7.332 -9.099 14.450 1.00 86.75 101 ALA A C 1
ATOM 845 O O . ALA A 1 101 ? -8.246 -9.655 15.054 1.00 86.75 101 ALA A O 1
ATOM 846 N N . ARG A 1 102 ? -6.119 -8.920 14.991 1.00 87.88 102 ARG A N 1
ATOM 847 C CA . ARG A 1 102 ? -5.760 -9.341 16.352 1.00 87.88 102 ARG A CA 1
ATOM 848 C C . ARG A 1 102 ? -6.318 -8.403 17.422 1.00 87.88 102 ARG A C 1
ATOM 850 O O . ARG A 1 102 ? -6.791 -8.882 18.444 1.00 87.88 102 ARG A O 1
ATOM 857 N N . LEU A 1 103 ? -6.195 -7.091 17.222 1.00 84.94 103 LEU A N 1
ATOM 858 C CA . LEU A 1 103 ? -6.600 -6.085 18.206 1.00 84.94 103 LEU A CA 1
ATOM 859 C C . LEU A 1 103 ? -8.113 -5.839 18.183 1.00 84.94 103 LEU A C 1
ATOM 861 O O . LEU A 1 103 ? -8.692 -5.543 19.219 1.00 84.94 103 LEU A O 1
ATOM 865 N N . GLY A 1 104 ? -8.766 -5.937 17.018 1.00 80.81 104 GLY A N 1
ATOM 866 C CA . GLY A 1 104 ? -10.204 -5.672 16.869 1.00 80.81 104 GLY A CA 1
ATOM 867 C C . GLY A 1 104 ? -10.61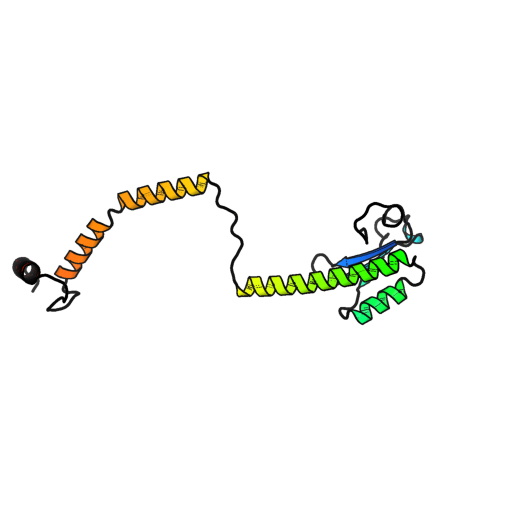1 -4.205 17.077 1.00 80.81 104 GLY A C 1
ATOM 868 O O . GLY A 1 104 ? -11.768 -3.842 16.859 1.00 80.81 104 GLY A O 1
ATOM 869 N N . GLU A 1 105 ? -9.668 -3.348 17.461 1.00 80.81 105 GLU A N 1
ATOM 870 C CA . GLU A 1 105 ? -9.870 -1.924 17.668 1.00 80.81 105 GLU A CA 1
ATOM 871 C C . GLU A 1 105 ? -9.999 -1.208 16.324 1.00 80.81 105 GLU A C 1
ATOM 873 O O . GLU A 1 105 ? -9.145 -1.303 15.441 1.00 80.81 105 GLU A O 1
ATOM 878 N N . LYS A 1 106 ? -11.088 -0.458 16.166 1.00 77.50 106 LYS A N 1
ATOM 879 C CA . LYS A 1 106 ? -11.283 0.437 15.026 1.00 77.50 106 LYS A CA 1
ATOM 880 C C . LYS A 1 106 ? -11.036 1.857 15.486 1.00 77.50 106 LYS A C 1
ATOM 882 O O . LYS A 1 106 ? -11.528 2.263 16.537 1.00 77.50 106 LYS A O 1
ATOM 887 N N . LEU A 1 107 ? -10.336 2.635 14.664 1.00 79.81 107 LEU A N 1
ATOM 888 C CA . LEU A 1 107 ? -10.235 4.070 14.883 1.00 79.81 107 LEU A CA 1
ATOM 889 C C . LEU A 1 107 ? -11.641 4.677 14.784 1.00 79.81 107 LEU A C 1
ATOM 891 O O . LEU A 1 107 ? -12.189 4.825 13.690 1.00 79.81 107 LEU A O 1
ATOM 895 N N . VAL A 1 108 ? -12.230 5.017 15.927 1.00 82.06 108 VAL A N 1
ATOM 896 C CA . VAL A 1 108 ? -13.492 5.753 15.968 1.00 82.06 108 VAL A CA 1
ATOM 897 C C . VAL A 1 108 ? -13.155 7.234 15.789 1.00 82.06 108 VAL A C 1
ATOM 899 O O . VAL A 1 108 ? -12.326 7.764 16.536 1.00 82.06 108 VAL A O 1
ATOM 902 N N . PRO A 1 109 ? -13.739 7.929 14.796 1.00 82.94 109 PRO A N 1
ATOM 903 C CA . PRO A 1 109 ? -13.512 9.356 14.645 1.00 82.94 109 PRO A CA 1
ATOM 904 C C . PRO A 1 109 ? -13.981 10.089 15.902 1.00 82.94 109 PRO A C 1
ATOM 906 O O . PRO A 1 109 ? -14.939 9.680 16.561 1.00 82.94 109 PRO A O 1
ATOM 909 N N . LYS A 1 110 ? -13.321 11.205 16.224 1.00 84.31 110 LYS A N 1
ATOM 910 C CA . LYS A 1 110 ? -13.714 12.037 17.363 1.00 84.31 110 LYS A CA 1
ATOM 911 C C . LYS A 1 110 ? -15.189 12.415 17.230 1.00 84.31 110 LYS A C 1
ATOM 913 O O . LYS A 1 110 ? -15.587 13.013 16.229 1.00 84.31 110 LYS A O 1
ATOM 918 N N . LEU A 1 111 ? -15.980 12.085 18.252 1.00 84.56 111 LEU A N 1
ATOM 919 C CA . LEU A 1 111 ? -17.397 12.429 18.285 1.00 84.56 111 LEU A CA 1
ATOM 920 C C . LEU A 1 111 ? -17.552 13.954 18.118 1.00 84.56 111 LEU A C 1
ATOM 922 O O . LEU A 1 111 ? -16.848 14.710 18.804 1.00 84.56 111 LEU A O 1
ATOM 926 N N . PRO A 1 112 ? -18.447 14.441 17.239 1.00 92.31 112 PRO A N 1
ATOM 927 C CA . PRO A 1 112 ? -18.696 15.870 17.113 1.00 92.31 112 PRO A CA 1
ATOM 928 C C . PRO A 1 112 ? -19.101 16.470 18.463 1.00 92.31 112 PRO A C 1
ATOM 930 O O . PRO A 1 112 ? -19.908 15.884 19.188 1.00 92.31 112 PRO A O 1
ATOM 933 N N . SER A 1 113 ? -18.602 17.667 18.785 1.00 91.56 113 SER A N 1
ATOM 934 C CA . SER A 1 113 ? -18.861 18.319 20.081 1.00 91.56 113 SER A CA 1
ATOM 935 C C . SER A 1 113 ? -20.356 18.462 20.386 1.00 91.56 113 SER A C 1
ATOM 937 O O . SER A 1 113 ? -20.778 18.244 21.515 1.00 91.56 113 SER A O 1
ATOM 939 N N . LYS A 1 114 ? -21.180 18.739 19.365 1.00 94.12 114 LYS A N 1
ATOM 940 C CA . LYS A 1 114 ? -22.644 18.830 19.494 1.00 94.12 114 LYS A CA 1
ATOM 941 C C . LYS A 1 114 ? -23.304 17.511 19.897 1.00 94.12 114 LYS A C 1
ATOM 943 O O . LYS A 1 114 ? -24.305 17.543 20.605 1.00 94.12 114 LYS A O 1
ATOM 948 N N . VAL A 1 115 ? -22.788 16.379 19.416 1.00 92.25 115 VAL A N 1
ATOM 949 C CA . VAL A 1 115 ? -23.299 15.053 19.794 1.00 92.25 115 VAL A CA 1
ATOM 950 C C . VAL A 1 115 ? -22.866 14.755 21.219 1.00 92.25 115 VAL A C 1
ATOM 952 O O . VAL A 1 115 ? -23.715 14.453 22.043 1.00 92.25 115 VAL A O 1
ATOM 955 N N . ARG A 1 116 ? -21.585 14.971 21.541 1.00 91.81 116 ARG A N 1
ATOM 956 C CA . ARG A 1 116 ? -21.060 14.760 22.895 1.00 91.81 116 ARG A CA 1
ATOM 957 C C . ARG A 1 116 ? -21.852 15.540 23.946 1.00 91.81 116 ARG A C 1
ATOM 959 O O . ARG A 1 116 ? -22.345 14.946 24.890 1.00 91.81 116 ARG A O 1
ATOM 966 N N . ASN A 1 117 ? -22.050 16.840 23.733 1.00 94.06 117 ASN A N 1
ATOM 967 C CA . ASN A 1 117 ? -22.779 17.688 24.680 1.00 94.06 117 ASN A CA 1
ATOM 968 C C . ASN A 1 117 ? -24.265 17.294 24.794 1.00 94.06 117 ASN A C 1
ATOM 970 O O . ASN A 1 117 ? -24.884 17.490 25.835 1.00 94.06 117 ASN A O 1
ATOM 974 N N . ARG A 1 118 ? -24.860 16.762 23.717 1.00 95.88 118 ARG A N 1
ATOM 975 C CA . ARG A 1 118 ? -26.251 16.290 23.717 1.00 95.88 118 ARG A CA 1
ATOM 976 C C . ARG A 1 118 ? -26.400 14.991 24.496 1.00 95.88 118 ARG A C 1
ATOM 978 O O . ARG A 1 118 ? -27.347 14.884 25.267 1.00 95.88 118 ARG A O 1
ATOM 985 N N . GLU A 1 119 ? -25.500 14.038 24.278 1.00 94.06 119 GLU A N 1
ATOM 986 C CA . GLU A 1 119 ? -25.480 12.771 25.011 1.00 94.06 119 GLU A CA 1
ATOM 987 C C . GLU A 1 119 ? -25.193 13.018 26.497 1.00 94.06 119 GLU A C 1
ATOM 989 O O . GLU A 1 119 ? -25.969 12.567 27.326 1.00 94.06 119 GLU A O 1
ATOM 994 N N . GLU A 1 120 ? -24.224 13.875 26.835 1.00 94.94 120 GLU A N 1
ATOM 995 C CA . GLU A 1 120 ? -23.927 14.264 28.225 1.00 94.94 120 GLU A CA 1
ATOM 996 C C . GLU A 1 120 ? -25.138 14.916 28.923 1.00 94.94 120 GLU A C 1
ATOM 998 O O . GLU A 1 120 ? -25.478 14.600 30.063 1.00 94.94 120 GLU A O 1
ATOM 1003 N N . ALA A 1 121 ? -25.852 15.811 28.229 1.00 95.75 121 ALA A N 1
ATOM 1004 C CA . ALA A 1 121 ? -27.059 16.426 28.777 1.00 95.75 121 ALA A CA 1
ATOM 1005 C C . ALA A 1 121 ? -28.222 15.429 28.928 1.00 95.75 121 ALA A C 1
ATOM 1007 O O . ALA A 1 121 ? -29.038 15.577 29.840 1.00 95.75 121 ALA A O 1
ATOM 1008 N N . ARG A 1 122 ? -28.336 14.439 28.032 1.00 96.00 122 ARG A N 1
ATOM 1009 C CA . ARG A 1 122 ? -29.338 13.366 28.131 1.00 96.00 122 ARG A CA 1
ATOM 1010 C C . ARG A 1 122 ? -29.027 12.426 29.284 1.00 96.00 122 ARG A C 1
ATOM 1012 O O . ARG A 1 122 ? -29.936 12.123 30.046 1.00 96.00 122 ARG A O 1
ATOM 1019 N N . GLU A 1 123 ? -27.769 12.035 29.428 1.00 94.38 123 GLU A N 1
ATOM 1020 C CA . GLU A 1 123 ? -27.272 11.190 30.510 1.00 94.38 123 GLU A CA 1
ATOM 1021 C C . GLU A 1 123 ? -27.560 11.829 31.871 1.00 94.38 123 GLU A C 1
ATOM 1023 O O . GLU A 1 123 ? -28.252 11.230 32.691 1.00 94.38 123 GLU A O 1
ATOM 1028 N N . ARG A 1 124 ? -27.207 13.111 32.051 1.00 94.62 124 ARG A N 1
ATOM 1029 C CA . ARG A 1 124 ? -27.504 13.857 33.287 1.00 94.62 124 ARG A CA 1
ATOM 1030 C C . ARG A 1 124 ? -29.003 13.932 33.601 1.00 94.62 124 ARG A C 1
ATOM 1032 O O . ARG A 1 124 ? -29.412 13.850 34.757 1.00 94.62 124 ARG A O 1
ATOM 1039 N N . LYS A 1 125 ? -29.852 14.116 32.581 1.00 95.88 125 LYS A N 1
ATOM 1040 C CA . LYS A 1 125 ? -31.315 14.137 32.767 1.00 95.88 125 LYS A CA 1
ATOM 1041 C C . LYS A 1 125 ? -31.866 12.757 33.123 1.00 95.88 125 LYS A C 1
ATOM 1043 O O . LYS A 1 125 ? -32.778 12.674 33.941 1.00 95.88 125 LYS A O 1
ATOM 1048 N N . ALA A 1 126 ? -31.334 11.702 32.510 1.00 95.12 126 ALA A N 1
ATOM 1049 C CA . ALA A 1 126 ? -31.727 10.328 32.791 1.00 95.12 126 ALA A CA 1
ATOM 1050 C C . ALA A 1 126 ? -31.347 9.927 34.222 1.00 95.12 126 ALA A C 1
ATOM 1052 O O . ALA A 1 126 ? -32.188 9.392 34.939 1.00 95.12 126 ALA A O 1
ATOM 1053 N N . GLU A 1 127 ? -30.136 10.269 34.665 1.00 92.81 127 GLU A N 1
ATOM 1054 C CA . GLU A 1 127 ? -29.664 10.047 36.035 1.00 92.81 127 GLU A CA 1
ATOM 1055 C C . GLU A 1 127 ? -30.583 10.722 37.066 1.00 92.81 127 GLU A C 1
ATOM 1057 O O . GLU A 1 127 ? -31.084 10.071 37.987 1.00 92.81 127 GLU A O 1
ATOM 1062 N N . ALA A 1 128 ? -30.899 12.005 36.858 1.00 91.19 128 ALA A N 1
ATOM 1063 C CA . ALA A 1 128 ? -31.793 12.751 37.743 1.00 91.19 128 ALA A CA 1
ATOM 1064 C C . ALA A 1 128 ? -33.222 12.171 37.783 1.00 91.19 128 ALA A C 1
ATOM 1066 O O . ALA A 1 128 ? -33.876 12.186 38.829 1.00 91.19 128 ALA A O 1
ATOM 1067 N N . ALA A 1 129 ? -33.720 11.659 36.653 1.00 93.00 129 ALA A N 1
ATOM 1068 C CA . ALA A 1 129 ? -35.044 11.050 36.563 1.00 93.00 129 ALA A CA 1
ATOM 1069 C C . ALA A 1 129 ? -35.103 9.658 37.214 1.00 93.00 129 ALA A C 1
ATOM 1071 O O . ALA A 1 129 ? -36.100 9.334 37.859 1.00 93.00 129 ALA A O 1
ATOM 1072 N N . ALA A 1 130 ? -34.046 8.853 37.073 1.00 89.94 130 ALA A N 1
ATOM 1073 C CA . ALA A 1 130 ? -33.996 7.473 37.552 1.00 89.94 130 ALA A CA 1
ATOM 1074 C C . ALA A 1 130 ? -33.996 7.353 39.087 1.00 89.94 130 ALA A C 1
ATOM 1076 O O . ALA A 1 130 ? -34.415 6.316 39.604 1.00 89.94 130 ALA A O 1
ATOM 1077 N N . LYS A 1 131 ? -33.557 8.399 39.815 1.00 91.31 131 LYS A N 1
ATOM 1078 C CA . LYS A 1 131 ? -33.505 8.453 41.294 1.00 91.31 131 LYS A CA 1
ATOM 1079 C C . LYS A 1 131 ? -32.995 7.135 41.899 1.00 91.31 131 LYS A C 1
ATOM 1081 O O . LYS A 1 131 ? -33.669 6.535 42.740 1.00 91.31 131 LYS A O 1
ATOM 1086 N N . LEU A 1 132 ? -31.828 6.681 41.427 1.00 90.56 132 LEU A N 1
ATOM 1087 C CA . LEU A 1 132 ? -31.318 5.325 41.666 1.00 90.56 132 LEU A CA 1
ATOM 1088 C C . LEU A 1 132 ? -31.312 4.940 43.147 1.00 90.56 132 LEU A C 1
ATOM 1090 O O . LEU A 1 132 ? -31.760 3.850 43.474 1.00 90.56 132 LEU A O 1
ATOM 1094 N N . GLU A 1 133 ? -30.887 5.838 44.037 1.00 91.69 133 GLU A N 1
ATOM 1095 C CA . GLU A 1 133 ? -30.821 5.578 45.482 1.00 91.69 133 GLU A CA 1
ATOM 1096 C C . GLU A 1 133 ? -32.165 5.129 46.059 1.00 91.69 133 GLU A C 1
ATOM 1098 O O . GLU A 1 133 ? -32.237 4.126 46.760 1.00 91.69 133 GLU A O 1
ATOM 1103 N N . ARG A 1 134 ? -33.254 5.819 45.701 1.00 91.38 134 ARG A N 1
ATOM 1104 C CA . ARG A 1 134 ? -34.594 5.510 46.216 1.00 91.38 134 ARG A CA 1
ATOM 1105 C C . ARG A 1 134 ? -35.161 4.229 45.612 1.00 91.38 134 ARG A C 1
ATOM 1107 O O . ARG A 1 134 ? -35.935 3.528 46.262 1.00 91.38 134 ARG A O 1
ATOM 1114 N N . THR A 1 135 ? -34.813 3.947 44.359 1.00 93.12 135 THR A N 1
ATOM 1115 C CA . THR A 1 135 ? -35.197 2.702 43.685 1.00 93.12 135 THR A CA 1
ATOM 1116 C C . THR A 1 135 ? -34.456 1.514 44.302 1.00 93.12 135 THR A C 1
ATOM 1118 O O . THR A 1 135 ? -35.096 0.523 44.639 1.00 93.12 135 THR A O 1
ATOM 1121 N N . ILE A 1 136 ? -33.149 1.656 44.550 1.00 91.62 136 ILE A N 1
ATOM 1122 C CA . ILE A 1 136 ? -32.314 0.655 45.226 1.00 91.62 136 ILE A CA 1
ATOM 1123 C C . ILE A 1 136 ? -32.791 0.435 46.663 1.00 91.62 136 ILE A C 1
ATOM 1125 O O . ILE A 1 136 ? -32.953 -0.707 47.071 1.00 91.62 136 ILE A O 1
ATOM 1129 N N . GLU A 1 137 ? -33.049 1.495 47.433 1.00 89.38 137 GLU A N 1
ATOM 1130 C CA . GLU A 1 137 ? -33.537 1.378 48.813 1.00 89.38 137 GLU A CA 1
ATOM 1131 C C . GLU A 1 137 ? -34.846 0.585 48.866 1.00 89.38 137 GLU A C 1
ATOM 1133 O O . GLU A 1 137 ? -34.985 -0.341 49.664 1.00 89.38 137 GLU A O 1
ATOM 1138 N N . ARG A 1 138 ? -35.790 0.911 47.976 1.00 89.38 138 ARG A N 1
ATOM 1139 C CA . ARG A 1 138 ? -37.062 0.192 47.884 1.00 89.38 138 ARG A CA 1
ATOM 1140 C C . ARG A 1 138 ? -36.843 -1.285 47.568 1.00 89.38 138 ARG A C 1
ATOM 1142 O O . ARG A 1 138 ? -37.417 -2.125 48.253 1.00 89.38 138 ARG A O 1
ATOM 1149 N N . GLU A 1 139 ? -36.001 -1.588 46.583 1.00 89.88 139 GLU A N 1
ATOM 1150 C CA . GLU A 1 139 ? -35.695 -2.966 46.194 1.00 89.88 139 GLU A CA 1
ATOM 1151 C C . GLU A 1 139 ? -34.994 -3.736 47.325 1.00 89.88 139 GLU A C 1
ATOM 1153 O O . GLU A 1 139 ? -35.345 -4.878 47.602 1.00 89.88 139 GLU A O 1
ATOM 1158 N N . LEU A 1 140 ? -34.043 -3.119 48.030 1.00 85.69 140 LEU A N 1
ATOM 1159 C CA . LEU A 1 140 ? -33.351 -3.741 49.161 1.00 85.69 140 LEU A CA 1
ATOM 1160 C C . LEU A 1 140 ? -34.306 -4.036 50.319 1.00 85.69 140 LEU A C 1
ATOM 1162 O O . LEU A 1 140 ? -34.235 -5.115 50.904 1.00 85.69 140 LEU A O 1
ATOM 1166 N N . VAL A 1 141 ? -35.221 -3.116 50.631 1.00 84.38 141 VAL A N 1
ATOM 1167 C CA . VAL A 1 141 ? -36.252 -3.337 51.655 1.00 84.38 141 VAL A CA 1
ATOM 1168 C C . VAL A 1 141 ? -37.207 -4.455 51.236 1.00 84.38 141 VAL A C 1
ATOM 1170 O O . VAL A 1 141 ? -37.587 -5.275 52.068 1.00 84.38 141 VAL A O 1
ATOM 1173 N N . GLU A 1 142 ? -37.577 -4.530 49.962 1.00 84.44 142 GLU A N 1
ATOM 1174 C CA . GLU A 1 142 ? -38.448 -5.582 49.431 1.00 84.44 142 GLU A CA 1
ATOM 1175 C C . GLU A 1 142 ? -37.759 -6.957 49.412 1.00 84.44 142 GLU A C 1
ATOM 1177 O O . GLU A 1 142 ? -38.353 -7.958 49.812 1.00 84.44 142 GLU A O 1
ATOM 1182 N N . ARG A 1 143 ? -36.468 -7.017 49.063 1.00 82.88 143 ARG A N 1
ATOM 1183 C CA . ARG A 1 143 ? -35.641 -8.232 49.185 1.00 82.88 143 ARG A CA 1
ATOM 1184 C C . ARG A 1 143 ? -35.472 -8.681 50.637 1.00 82.88 143 ARG A C 1
ATOM 1186 O O . ARG A 1 143 ? -35.474 -9.876 50.918 1.00 82.88 143 ARG A O 1
ATOM 1193 N N . LEU A 1 144 ? -35.353 -7.726 51.561 1.00 79.94 144 LEU A N 1
ATOM 1194 C CA . LEU A 1 144 ? -35.278 -7.995 52.995 1.00 79.94 144 LEU A CA 1
ATOM 1195 C C . LEU A 1 144 ? -36.603 -8.558 53.530 1.00 79.94 144 LEU A C 1
ATOM 1197 O O . LEU A 1 144 ? -36.590 -9.518 54.292 1.00 79.94 144 LEU A O 1
ATOM 1201 N N . ARG A 1 145 ? -37.739 -8.007 53.084 1.00 76.75 145 ARG A N 1
ATOM 1202 C CA . ARG A 1 145 ? -39.087 -8.501 53.416 1.00 76.75 145 ARG A CA 1
ATOM 1203 C C . ARG A 1 145 ? -39.420 -9.843 52.773 1.00 76.75 145 ARG A C 1
ATOM 1205 O O . ARG A 1 145 ? -40.180 -10.603 53.339 1.00 76.75 145 ARG A O 1
ATOM 1212 N N . SER A 1 146 ? -38.884 -10.149 51.598 1.00 76.94 146 SER A N 1
ATOM 1213 C CA . SER A 1 146 ? -39.124 -11.439 50.930 1.00 76.94 146 SER A CA 1
ATOM 1214 C C . SER A 1 146 ? -38.236 -12.574 51.455 1.00 76.94 146 SER A C 1
ATOM 1216 O O . SER A 1 146 ? -38.294 -13.681 50.930 1.00 76.94 146 SER A O 1
ATOM 1218 N N . GLY A 1 147 ? -37.405 -12.324 52.477 1.00 73.88 147 GLY A N 1
ATOM 1219 C CA . GLY A 1 147 ? -36.566 -13.355 53.098 1.00 73.88 147 GLY A CA 1
ATOM 1220 C C . GLY A 1 147 ? -35.409 -13.844 52.220 1.00 73.88 147 GLY A C 1
ATOM 1221 O O . GLY A 1 147 ? -34.773 -14.846 52.541 1.00 73.88 147 GLY A O 1
ATOM 1222 N N . ALA A 1 148 ? -35.082 -13.135 51.132 1.00 70.19 148 ALA A N 1
ATOM 1223 C CA . ALA A 1 148 ? -34.049 -13.541 50.172 1.00 70.19 148 ALA A CA 1
ATOM 1224 C C . ALA A 1 148 ? -32.634 -13.653 50.782 1.00 70.19 148 ALA A C 1
ATOM 1226 O O . ALA A 1 148 ? -31.749 -14.265 50.185 1.00 70.19 148 ALA A O 1
ATOM 1227 N N . TYR A 1 149 ? -32.416 -13.061 51.962 1.00 70.81 149 TYR A N 1
ATOM 1228 C CA . TYR A 1 149 ? -31.137 -13.049 52.679 1.00 70.81 149 TYR A CA 1
ATOM 1229 C C . TYR A 1 149 ? -31.029 -14.098 53.805 1.00 70.81 149 TYR A C 1
ATOM 1231 O O . TYR A 1 149 ? -30.022 -14.111 54.514 1.00 70.81 149 TYR A O 1
ATOM 1239 N N . GLY A 1 150 ? -32.017 -14.991 53.949 1.00 70.00 150 GLY A N 1
ATOM 1240 C CA . GLY A 1 150 ? -32.043 -16.026 54.988 1.00 70.00 150 GLY A CA 1
ATOM 1241 C C . GLY A 1 150 ? -32.441 -15.508 56.376 1.00 70.00 150 GLY A C 1
ATOM 1242 O O . GLY A 1 150 ? -32.878 -14.370 56.527 1.00 70.00 150 GLY A O 1
ATOM 1243 N N . ASP A 1 151 ? -32.292 -16.367 57.388 1.00 63.94 151 ASP A N 1
ATOM 1244 C CA . ASP A 1 151 ? -32.838 -16.168 58.744 1.00 63.94 151 ASP A CA 1
ATOM 1245 C C . ASP A 1 151 ? -32.087 -15.089 59.561 1.00 63.94 151 ASP A C 1
ATOM 1247 O O . ASP A 1 151 ? -32.658 -14.400 60.409 1.00 63.94 151 ASP A O 1
ATOM 1251 N N . GLN A 1 152 ? -30.799 -14.873 59.256 1.00 65.81 152 GLN A N 1
ATOM 1252 C CA . GLN A 1 152 ? -29.986 -13.823 59.877 1.00 65.81 152 GLN A CA 1
ATOM 1253 C C . GLN A 1 152 ? -29.089 -13.102 58.853 1.00 65.81 152 GLN A C 1
ATOM 1255 O O . GLN A 1 152 ? -27.972 -13.545 58.571 1.00 65.81 152 GLN A O 1
ATOM 1260 N N . PRO A 1 153 ? -29.537 -11.964 58.294 1.00 67.62 153 PRO A N 1
ATOM 1261 C CA . PRO A 1 153 ? -28.723 -11.170 57.383 1.00 67.62 153 PRO A CA 1
ATOM 1262 C C . PRO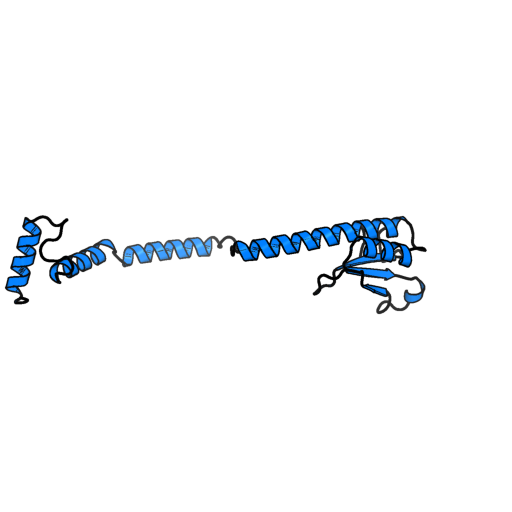 A 1 153 ? -27.555 -10.485 58.119 1.00 67.62 153 PRO A C 1
ATOM 1264 O O . PRO A 1 153 ? -27.747 -9.750 59.084 1.00 67.62 153 PRO A O 1
ATOM 1267 N N . LEU A 1 154 ? -26.330 -10.686 57.619 1.00 64.94 154 LEU A N 1
ATOM 1268 C CA . LEU A 1 154 ? -25.060 -10.332 58.283 1.00 64.94 154 LEU A CA 1
ATOM 1269 C C . LEU A 1 154 ? -24.825 -8.816 58.497 1.00 64.94 154 LEU A C 1
ATOM 1271 O O . LEU A 1 154 ? -24.024 -8.436 59.344 1.00 64.94 154 LEU A O 1
ATOM 1275 N N . ASN A 1 155 ? -25.510 -7.950 57.739 1.00 67.81 155 ASN A N 1
ATOM 1276 C CA . ASN A 1 155 ? -25.258 -6.498 57.685 1.00 67.81 155 ASN A CA 1
ATOM 1277 C C . ASN A 1 155 ? -26.470 -5.633 58.084 1.00 67.81 155 ASN A C 1
ATOM 1279 O O . ASN A 1 155 ? -26.536 -4.457 57.724 1.00 67.81 155 ASN A O 1
ATOM 1283 N N . VAL A 1 156 ? -27.453 -6.190 58.794 1.00 71.25 156 VAL A N 1
ATOM 1284 C CA . VAL A 1 156 ? -28.642 -5.444 59.238 1.00 71.25 156 VAL A CA 1
ATOM 1285 C C . VAL A 1 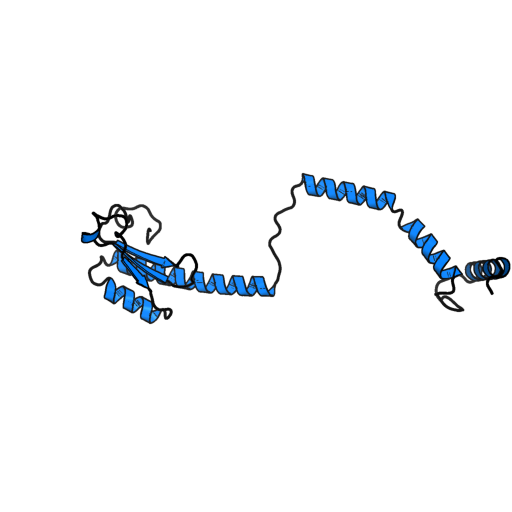156 ? -28.567 -5.237 60.744 1.00 71.25 156 VAL A C 1
ATOM 1287 O O . VAL A 1 156 ? -28.263 -6.165 61.489 1.00 71.25 156 VAL A O 1
ATOM 1290 N N . SER A 1 157 ? -28.842 -4.019 61.217 1.00 73.69 157 SER A N 1
ATOM 1291 C CA . SER A 1 157 ? -28.917 -3.785 62.658 1.00 73.69 157 SER A CA 1
ATOM 1292 C C . SER A 1 157 ? -30.063 -4.600 63.262 1.00 73.69 157 SER A C 1
ATOM 1294 O O . SER A 1 157 ? -31.186 -4.626 62.754 1.00 73.69 157 SER A O 1
ATOM 1296 N N . GLU A 1 158 ? -29.776 -5.269 64.374 1.00 68.75 158 GLU A N 1
ATOM 1297 C CA . GLU A 1 158 ? -30.679 -6.244 64.993 1.00 68.75 158 GLU A CA 1
ATOM 1298 C C . GLU A 1 158 ? -32.037 -5.630 65.387 1.00 68.75 158 GLU A C 1
ATOM 1300 O O . GLU A 1 158 ? -33.080 -6.278 65.318 1.00 68.75 158 GLU A O 1
ATOM 1305 N N . SER A 1 159 ? -32.044 -4.341 65.738 1.00 72.25 159 SER A N 1
ATOM 1306 C CA . SER A 1 159 ? -33.248 -3.569 66.056 1.00 72.25 159 SER A CA 1
ATOM 1307 C C . SER A 1 159 ? -34.132 -3.288 64.835 1.00 72.25 159 SER A C 1
ATOM 1309 O O . SER A 1 159 ? -35.358 -3.306 64.948 1.00 72.25 159 SER A O 1
ATOM 1311 N N . ILE A 1 160 ? -33.537 -3.055 63.661 1.00 70.88 160 ILE A N 1
ATOM 1312 C CA . ILE A 1 160 ? -34.273 -2.849 62.407 1.00 70.88 160 ILE A CA 1
ATOM 1313 C C . ILE A 1 160 ? -34.810 -4.188 61.899 1.00 70.88 160 ILE A C 1
ATOM 1315 O O . ILE A 1 160 ? -35.962 -4.248 61.474 1.00 70.88 160 ILE A O 1
ATOM 1319 N N . TRP A 1 161 ? -34.025 -5.261 62.021 1.00 72.31 161 TRP A N 1
ATOM 1320 C CA . TRP A 1 161 ? -34.434 -6.614 61.640 1.00 72.31 161 TRP A CA 1
ATOM 1321 C C . TRP A 1 161 ? -35.631 -7.120 62.457 1.00 72.31 161 TRP A C 1
ATOM 1323 O O . TRP A 1 161 ? -36.641 -7.506 61.875 1.00 72.31 161 TRP A O 1
ATOM 1333 N N . LYS A 1 162 ? -35.597 -6.989 63.793 1.00 70.94 162 LYS A N 1
ATOM 1334 C CA . LYS A 1 162 ? -36.736 -7.330 64.675 1.00 70.94 162 LYS A CA 1
ATOM 1335 C C . LYS A 1 162 ? -38.014 -6.566 64.315 1.00 70.94 162 LYS A C 1
ATOM 1337 O O . LYS A 1 162 ? -39.111 -7.109 64.399 1.00 70.94 162 LYS A O 1
ATOM 1342 N N . ARG A 1 163 ? -37.883 -5.309 63.876 1.00 70.88 163 ARG A N 1
ATOM 1343 C CA . ARG A 1 163 ? -39.018 -4.482 63.438 1.00 70.88 163 ARG A CA 1
ATOM 1344 C C . ARG A 1 163 ? -39.584 -4.922 62.084 1.00 70.88 163 ARG A C 1
ATOM 1346 O O . ARG A 1 163 ? -40.782 -4.777 61.871 1.00 70.88 163 ARG A O 1
ATOM 1353 N N . VAL A 1 164 ? -38.742 -5.425 61.181 1.00 70.06 164 VAL A N 1
ATOM 1354 C CA . VAL A 1 164 ? -39.170 -5.978 59.885 1.00 70.06 164 VAL A CA 1
ATOM 1355 C C . VAL A 1 164 ? -39.855 -7.334 60.078 1.00 70.06 164 VAL A C 1
ATOM 1357 O O . VAL A 1 164 ? -40.950 -7.508 59.555 1.00 70.06 164 VAL A O 1
ATOM 1360 N N . LEU A 1 165 ? -39.297 -8.228 60.903 1.00 69.75 165 LEU A N 1
ATOM 1361 C CA . LEU A 1 165 ? -39.926 -9.508 61.265 1.00 69.75 165 LEU A CA 1
ATOM 1362 C C . LEU A 1 165 ? -41.303 -9.306 61.915 1.00 69.75 165 LEU A C 1
ATOM 1364 O O . LEU A 1 165 ? -42.291 -9.860 61.448 1.00 69.75 165 LEU A O 1
ATOM 1368 N N . GLY A 1 166 ? -41.405 -8.411 62.904 1.00 69.94 166 GLY A N 1
ATOM 1369 C CA . GLY A 1 166 ? -42.691 -8.094 63.537 1.00 69.94 166 GLY A CA 1
ATOM 1370 C C . GLY A 1 166 ? -43.699 -7.383 62.619 1.00 69.94 166 GLY A C 1
ATOM 1371 O O . GLY A 1 166 ? -44.884 -7.323 62.942 1.00 69.94 166 GLY A O 1
ATOM 1372 N N . ALA A 1 167 ? -43.257 -6.820 61.487 1.00 68.50 167 ALA A N 1
ATOM 1373 C CA . ALA A 1 167 ? -44.148 -6.302 60.447 1.00 68.50 167 ALA A CA 1
ATOM 1374 C C . ALA A 1 167 ? -44.613 -7.416 59.490 1.00 68.50 167 ALA A C 1
ATOM 1376 O O . ALA A 1 167 ? -45.781 -7.430 59.121 1.00 68.50 167 ALA A O 1
ATOM 1377 N N . MET A 1 168 ? -43.743 -8.376 59.156 1.00 65.06 168 MET A N 1
ATOM 1378 C CA . MET A 1 168 ? -44.100 -9.567 58.369 1.00 65.06 168 MET A CA 1
ATOM 1379 C C . MET A 1 168 ? -45.100 -10.476 59.105 1.00 65.06 168 MET A C 1
ATOM 1381 O O . MET A 1 168 ? -46.073 -10.921 58.503 1.00 65.06 168 MET A O 1
ATOM 1385 N N . GLU A 1 169 ? -44.930 -10.666 60.420 1.00 66.12 169 GLU A N 1
ATOM 1386 C CA . GLU A 1 169 ? -45.869 -11.417 61.273 1.00 66.12 169 GLU A CA 1
ATOM 1387 C C . GLU A 1 169 ? -47.260 -10.758 61.351 1.00 66.12 169 GLU A C 1
ATOM 1389 O O . GLU A 1 169 ? -48.273 -11.445 61.479 1.00 66.12 169 GLU A O 1
ATOM 1394 N N . LYS A 1 170 ? -47.332 -9.421 61.250 1.00 63.44 170 LYS A N 1
ATOM 1395 C CA . LYS A 1 170 ? -48.595 -8.659 61.258 1.00 63.44 170 LYS A CA 1
ATOM 1396 C C . LYS A 1 170 ? -49.321 -8.659 59.915 1.00 63.44 170 LYS A C 1
ATOM 1398 O O . LYS A 1 170 ? -50.548 -8.609 59.912 1.00 63.44 170 LYS A O 1
ATOM 1403 N N . ASP A 1 171 ? -48.586 -8.727 58.808 1.00 60.19 171 ASP A N 1
ATOM 1404 C CA . ASP A 1 171 ? -49.147 -8.802 57.452 1.00 60.19 171 ASP A CA 1
ATOM 1405 C C . ASP A 1 171 ? -49.587 -10.236 57.067 1.00 60.19 171 ASP A C 1
ATOM 1407 O O . ASP A 1 171 ? -50.072 -10.459 55.958 1.00 60.19 171 ASP A O 1
ATOM 1411 N N . GLY A 1 172 ? -49.474 -11.213 57.982 1.00 57.28 172 GLY A N 1
ATOM 1412 C CA . GLY A 1 172 ? -50.008 -12.570 57.807 1.00 57.28 172 GLY A CA 1
ATOM 1413 C C . GLY A 1 172 ? -49.282 -13.411 5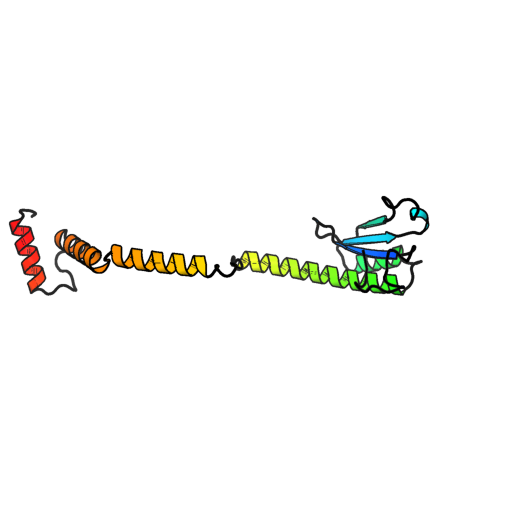6.753 1.00 57.28 172 GLY A C 1
ATOM 1414 O O . GLY A 1 172 ? -49.873 -14.339 56.207 1.00 57.28 172 GLY A O 1
ATOM 1415 N N . GLN A 1 173 ? -48.022 -13.086 56.450 1.00 53.50 173 GLN A N 1
ATOM 1416 C CA . GLN A 1 173 ? -47.137 -13.901 55.614 1.00 53.50 173 GLN A CA 1
ATOM 1417 C C . GLN A 1 173 ? -46.130 -14.614 56.518 1.00 53.50 173 GLN A C 1
ATOM 1419 O O . GLN A 1 173 ? -44.993 -14.169 56.673 1.00 53.50 173 GLN A O 1
ATOM 1424 N N . ALA A 1 174 ? -46.591 -15.693 57.145 1.00 42.75 174 ALA A N 1
ATOM 1425 C CA . ALA A 1 174 ? -45.759 -16.727 57.749 1.00 42.75 174 ALA A CA 1
ATOM 1426 C C . ALA A 1 174 ? -46.061 -18.053 57.046 1.00 42.75 174 ALA A C 1
ATOM 1428 O O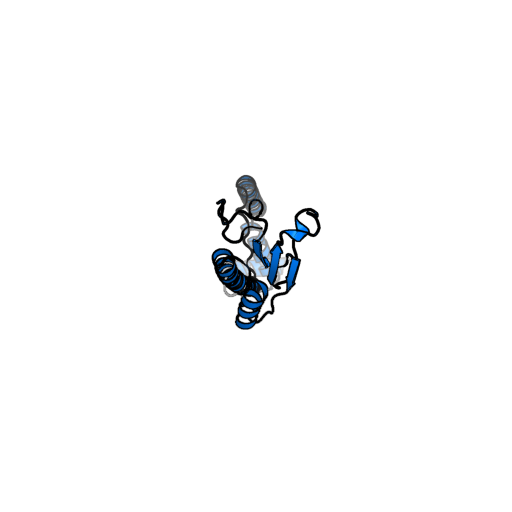 . ALA A 1 174 ? -47.263 -18.309 56.793 1.00 42.75 174 ALA A O 1
#

Secondary structure (DSSP, 8-state):
--SSS--STTT-TTT-SSEEEEEE-SSSS-EEEEEE-STTTT-GGG-EEEEEPPSSHHHHHHHHHHHTTTS-HHHHHHHHHHHHHHHHHHHHHHHHHHHHHHH----PPPPPHHHHHHHHHHHHHHHHHH-HHHHHHHHHHHHHHTTTT-SS-TTS-HHHHHHHHHHHTTTT--

Sequence (174 aa):
MNVTGFCNRQSCPLANSRYATVRRHPTKDTLYLYMKTIERAHTPSRLWEKIKLPSNYAKALEEIDKRLIYWPNFIIHKCKQRLTRLTQVNIRMRKIAAEEARLGEKLVPKLPSKVRNREEARERKAEAAAKLERTIERELVERLRSGAYGDQPLNVSESIWKRVLGAMEKDGQA

pLDDT: mean 87.57, std 10.38, range [42.75, 97.25]

Mean predicted aligned error: 10.96 Å

InterPro domains:
  IPR006958 Mak16 protein [PF04874] (113-169)
  IPR029004 Ribosomal eL28/Mak16 [PF01778] (1-88)

Nearest PDB structures (foldseek):
  8i9v-assembly1_Ce  TM=8.026E-01  e=1.333E-19  Thermochaetoides thermophila DSM 1495
  8fkv-assembly1_NM  TM=8.118E-01  e=2.294E-15  Homo sapiens
  8esq-assembly1_3  TM=8.687E-01  e=1.901E-14  Schizosaccharomyces pombe
  7ohx-assembly1_3  TM=8.233E-01  e=1.322E-13  Saccharomyces cerevisiae S288C
  8e5t-assembly1_D  TM=9.923E-01  e=1.817E-10  Saccharomyces cerevisiae BY4741

Radius of gyration: 37.47 Å; Cα contacts (8 Å, |Δi|>4): 136; chains: 1; bounding box: 69×36×98 Å